Protein AF-A0A380JN74-F1 (afdb_monomer)

Secondary structure (DSSP, 8-state):
---------HHHHHHHHHHHHHHHT---GGG-SS--GGGGGGGTT-HHHHHHHTTS-GGG---HHHHHHHHHHHHHHHHHH-

Organism: NCBI:txid148942

Solvent-accessible surface area (backbone atoms only — not comparable to full-atom values): 5199 Å² total; per-residue (Å²): 132,89,86,83,87,79,89,70,58,66,70,58,48,52,49,50,53,52,52,45,35,37,74,73,65,67,48,66,70,85,82,54,94,64,95,62,58,72,78,48,62,92,38,44,87,33,67,72,48,39,66,54,54,76,72,55,67,64,85,75,48,79,54,65,67,48,36,53,47,53,51,53,36,50,54,51,27,45,78,76,76,109

Foldseek 3Di:
DDDDDDDDDQVVLLVVLVVQCCVFVVDDPVVDDDSQCVSCVSCLQTLSSLVSLVSDDLVVDPPPNNSVVSVVSNVSNVVRPD

Sequence (82 aa):
MSHITITLEEDILVNLIFAAAQSSCGFDRNI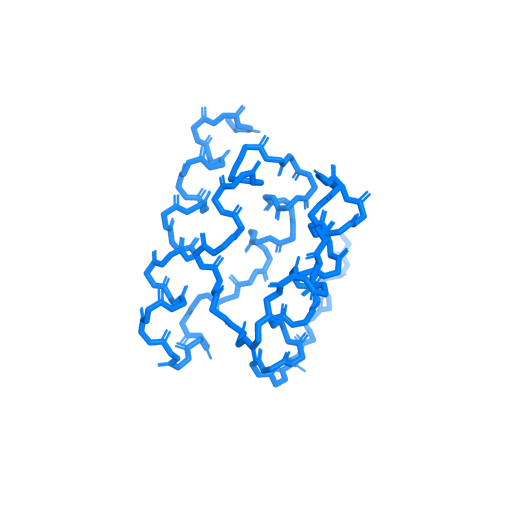IKENQMWHLDCCDYNQPIYEVLKQINIDDIQDSYNKDYLKEVIEKGKEFFQ

Structure (mmCIF, N/CA/C/O backbone):
data_AF-A0A380JN74-F1
#
_entry.id   AF-A0A380JN74-F1
#
loop_
_atom_site.group_PDB
_atom_site.id
_atom_site.type_symbol
_atom_site.label_atom_id
_atom_site.label_alt_id
_atom_site.label_comp_id
_atom_site.label_asym_id
_atom_site.label_entity_id
_atom_site.label_seq_id
_atom_site.pdbx_PDB_ins_code
_atom_site.Cartn_x
_atom_site.Cartn_y
_atom_site.Cartn_z
_atom_site.occupancy
_atom_site.B_iso_or_equiv
_atom_site.auth_seq_id
_atom_site.auth_comp_id
_atom_site.auth_asym_id
_atom_site.auth_atom_id
_atom_site.pdbx_PDB_model_num
ATOM 1 N N . MET A 1 1 ? -20.464 7.876 12.460 1.00 62.44 1 MET A N 1
ATOM 2 C CA . MET A 1 1 ? -20.857 7.311 11.147 1.00 62.44 1 MET A CA 1
ATOM 3 C C . MET A 1 1 ? -20.708 5.800 11.241 1.00 62.44 1 MET A C 1
ATOM 5 O O . MET A 1 1 ? -19.831 5.362 11.973 1.00 62.44 1 MET A O 1
ATOM 9 N N . SER A 1 2 ? -21.567 5.005 10.600 1.00 80.06 2 SER A N 1
ATOM 10 C CA . SER A 1 2 ? -21.379 3.548 10.558 1.00 80.06 2 SER A CA 1
ATOM 11 C C . SER A 1 2 ? -20.165 3.215 9.690 1.00 80.06 2 SER A C 1
ATOM 13 O O . SER A 1 2 ? -20.093 3.690 8.557 1.00 80.06 2 SER A O 1
ATOM 15 N N . HIS A 1 3 ? -19.234 2.414 10.201 1.00 77.81 3 HIS A N 1
ATOM 16 C CA . HIS A 1 3 ? -18.137 1.872 9.402 1.00 77.81 3 HIS A CA 1
ATOM 17 C C . HIS A 1 3 ? -18.616 0.615 8.675 1.00 77.81 3 HIS A C 1
ATOM 19 O O . HIS A 1 3 ? -19.219 -0.264 9.289 1.00 77.81 3 HIS A O 1
ATOM 25 N N . ILE A 1 4 ? -18.379 0.560 7.365 1.00 84.88 4 ILE A N 1
ATOM 26 C CA . ILE A 1 4 ? -18.600 -0.628 6.540 1.00 84.88 4 ILE A CA 1
ATOM 27 C C . ILE A 1 4 ? -17.224 -1.219 6.256 1.00 84.88 4 ILE A C 1
ATOM 29 O O . ILE A 1 4 ? -16.356 -0.521 5.736 1.00 84.88 4 ILE A O 1
ATOM 33 N N . THR A 1 5 ? -17.037 -2.490 6.594 1.00 85.88 5 THR A N 1
ATOM 34 C CA . THR A 1 5 ? -15.839 -3.248 6.227 1.00 85.88 5 THR A CA 1
ATOM 35 C C . THR A 1 5 ? -16.122 -4.013 4.944 1.00 85.88 5 THR A C 1
ATOM 37 O O . THR A 1 5 ? -17.125 -4.721 4.854 1.00 85.88 5 THR A O 1
ATOM 40 N N . ILE A 1 6 ? -15.244 -3.863 3.956 1.00 85.81 6 ILE A N 1
ATOM 41 C CA . ILE A 1 6 ? -15.286 -4.614 2.702 1.00 85.81 6 ILE A CA 1
ATOM 42 C C . ILE A 1 6 ? -14.061 -5.520 2.685 1.00 85.81 6 ILE A C 1
ATOM 44 O O . ILE A 1 6 ? -12.940 -5.041 2.839 1.00 85.81 6 ILE A O 1
ATOM 48 N N . THR A 1 7 ? -14.276 -6.817 2.500 1.00 88.31 7 THR A N 1
ATOM 49 C CA . THR A 1 7 ? -13.191 -7.774 2.280 1.00 88.31 7 THR A CA 1
ATOM 50 C C . THR A 1 7 ? -12.885 -7.826 0.789 1.00 88.31 7 THR A C 1
ATOM 52 O O . THR A 1 7 ? -13.793 -8.024 -0.019 1.00 88.31 7 THR A O 1
ATOM 55 N N . LEU A 1 8 ? -11.618 -7.634 0.433 1.00 88.06 8 LEU A N 1
ATOM 56 C CA . LEU A 1 8 ? -11.119 -7.744 -0.934 1.00 88.06 8 LEU A CA 1
ATOM 57 C C . LEU A 1 8 ? -10.136 -8.910 -1.011 1.00 88.06 8 LEU A C 1
ATOM 59 O O . LEU A 1 8 ? -9.417 -9.174 -0.049 1.00 88.06 8 LEU A O 1
ATOM 63 N N . GLU A 1 9 ? -10.099 -9.583 -2.158 1.00 89.88 9 GLU A N 1
ATOM 64 C CA . GLU A 1 9 ? -8.983 -10.470 -2.486 1.00 89.88 9 GLU A CA 1
ATOM 65 C C . GLU A 1 9 ? -7.687 -9.643 -2.575 1.00 89.88 9 GLU A C 1
ATOM 67 O O . GLU A 1 9 ? -7.718 -8.451 -2.904 1.00 89.88 9 GLU A O 1
ATOM 72 N N . GLU A 1 10 ? -6.548 -10.250 -2.230 1.00 86.81 10 GLU A N 1
ATOM 73 C CA . GLU A 1 10 ? -5.270 -9.534 -2.114 1.00 86.81 10 GLU A CA 1
ATOM 74 C C . GLU A 1 10 ? -4.861 -8.867 -3.435 1.00 86.81 10 GLU A C 1
ATOM 76 O O . GLU A 1 10 ? -4.406 -7.726 -3.440 1.00 86.81 10 GLU A O 1
ATOM 81 N N . ASP A 1 11 ? -5.094 -9.519 -4.572 1.00 87.56 11 ASP A N 1
ATOM 82 C CA . ASP A 1 11 ? -4.824 -8.958 -5.895 1.00 87.56 11 ASP A CA 1
ATOM 83 C C . ASP A 1 11 ? -5.686 -7.716 -6.188 1.00 87.56 11 ASP A C 1
ATOM 85 O O . ASP A 1 11 ? -5.183 -6.722 -6.721 1.00 87.56 11 ASP A O 1
ATOM 89 N N . ILE A 1 12 ? -6.962 -7.723 -5.791 1.00 90.06 12 ILE A N 1
ATOM 90 C CA . ILE A 1 12 ? -7.872 -6.577 -5.912 1.00 90.06 12 ILE A CA 1
ATOM 91 C C . ILE A 1 12 ? -7.415 -5.436 -4.999 1.00 90.06 12 ILE A C 1
ATOM 93 O O . ILE A 1 12 ? -7.413 -4.275 -5.416 1.00 90.06 12 ILE A O 1
ATOM 97 N N . LEU A 1 13 ? -6.993 -5.749 -3.774 1.00 89.62 13 LEU A N 1
ATOM 98 C CA . LEU A 1 13 ? -6.457 -4.767 -2.836 1.00 89.62 13 LEU A CA 1
ATOM 99 C C . LEU A 1 13 ? -5.176 -4.113 -3.372 1.00 89.62 13 LEU A C 1
ATOM 101 O O . LEU A 1 13 ? -5.058 -2.887 -3.388 1.00 89.62 13 LEU A O 1
ATOM 105 N N . VAL A 1 14 ? -4.243 -4.919 -3.878 1.00 87.88 14 VAL A N 1
ATOM 106 C CA . VAL A 1 14 ? -3.015 -4.438 -4.521 1.00 87.88 14 VAL A CA 1
ATOM 107 C C . VAL A 1 14 ? -3.354 -3.566 -5.733 1.00 87.88 14 VAL A C 1
ATOM 109 O O . VAL A 1 14 ? -2.777 -2.491 -5.912 1.00 87.88 14 VAL A O 1
ATOM 112 N N . ASN A 1 15 ? -4.349 -3.963 -6.533 1.00 88.50 15 ASN A N 1
ATOM 113 C CA . ASN A 1 15 ? -4.823 -3.165 -7.662 1.00 88.50 15 ASN A CA 1
ATOM 114 C C . ASN A 1 15 ? -5.375 -1.803 -7.242 1.00 88.50 15 ASN A C 1
ATOM 116 O O . ASN A 1 15 ? -5.109 -0.810 -7.921 1.00 88.50 15 ASN A O 1
ATOM 120 N N . LEU A 1 16 ? -6.120 -1.753 -6.139 1.00 90.00 16 LEU A N 1
ATOM 121 C CA . LEU A 1 16 ? -6.661 -0.517 -5.587 1.00 90.00 16 LEU A CA 1
ATOM 122 C C . LEU A 1 16 ? -5.544 0.439 -5.154 1.00 90.00 16 LEU A C 1
ATOM 124 O O . LEU A 1 16 ? -5.614 1.631 -5.445 1.00 90.00 16 LEU A O 1
ATOM 128 N N . ILE A 1 17 ? -4.496 -0.082 -4.515 1.00 89.75 17 ILE A N 1
ATOM 129 C CA . ILE A 1 17 ? -3.349 0.720 -4.068 1.00 89.75 17 ILE A CA 1
ATOM 130 C C . ILE A 1 17 ? -2.587 1.284 -5.271 1.00 89.75 17 ILE A C 1
ATOM 132 O O . ILE A 1 17 ? -2.296 2.480 -5.310 1.00 89.75 17 ILE A O 1
ATOM 136 N N . PHE A 1 18 ? -2.343 0.470 -6.302 1.00 89.69 18 PHE A N 1
ATOM 137 C CA . PHE A 1 18 ? -1.738 0.959 -7.542 1.00 89.69 18 PHE A CA 1
ATOM 138 C C . PHE A 1 18 ? -2.610 1.995 -8.262 1.00 89.69 18 PHE A C 1
ATOM 140 O O . PHE A 1 18 ? -2.083 2.970 -8.794 1.00 89.69 18 PHE A O 1
ATOM 147 N N . ALA A 1 19 ? -3.933 1.818 -8.276 1.00 89.38 19 ALA A N 1
ATOM 148 C CA . ALA A 1 19 ? -4.850 2.794 -8.862 1.00 89.38 19 ALA A CA 1
ATOM 149 C C . ALA A 1 19 ? -4.821 4.126 -8.097 1.00 89.38 19 ALA A C 1
ATOM 151 O O . ALA A 1 19 ? -4.794 5.193 -8.714 1.00 89.38 19 ALA A O 1
ATOM 152 N N . ALA A 1 20 ? -4.763 4.069 -6.762 1.00 90.25 20 ALA A N 1
ATOM 153 C CA . ALA A 1 20 ? -4.578 5.250 -5.932 1.00 90.25 20 ALA A CA 1
ATOM 154 C C . ALA A 1 20 ? -3.263 5.956 -6.296 1.00 90.25 20 ALA A C 1
ATOM 156 O O . ALA A 1 20 ? -3.295 7.146 -6.603 1.00 90.25 20 ALA A O 1
ATOM 157 N N . ALA A 1 21 ? -2.151 5.218 -6.392 1.00 90.69 21 ALA A N 1
ATOM 158 C CA . ALA A 1 21 ? -0.840 5.768 -6.744 1.00 90.69 21 ALA A CA 1
ATOM 159 C C . ALA A 1 21 ? -0.852 6.438 -8.123 1.00 90.69 21 ALA A C 1
ATOM 161 O O . ALA A 1 21 ? -0.436 7.587 -8.289 1.00 90.69 21 ALA A O 1
ATOM 162 N N . GLN A 1 22 ? -1.414 5.758 -9.117 1.00 90.25 22 GLN A N 1
ATOM 163 C CA . GLN A 1 22 ? -1.535 6.306 -10.461 1.00 90.25 22 GLN A CA 1
ATOM 164 C C . GLN A 1 22 ? -2.343 7.609 -10.480 1.00 90.25 22 GLN A C 1
ATOM 166 O O . GLN A 1 22 ? -1.998 8.540 -11.206 1.00 90.25 22 GLN A O 1
ATOM 171 N N . SER A 1 23 ? -3.384 7.704 -9.648 1.00 88.94 23 SER A N 1
ATOM 172 C CA . SER A 1 23 ? -4.212 8.907 -9.550 1.00 88.94 23 SER A CA 1
ATOM 173 C C . SER A 1 23 ? -3.564 10.058 -8.771 1.00 88.94 23 SER A C 1
ATOM 175 O O . SER A 1 23 ? -3.842 11.216 -9.077 1.00 88.94 23 SER A O 1
ATOM 177 N N . SER A 1 24 ? -2.721 9.769 -7.771 1.00 90.44 24 SER A N 1
ATOM 178 C CA . SER A 1 24 ? -2.303 10.759 -6.769 1.00 90.44 24 SER A CA 1
ATOM 179 C C . SER A 1 24 ? -0.820 11.129 -6.780 1.00 90.44 24 SER A C 1
ATOM 181 O O . SER A 1 24 ? -0.475 12.212 -6.305 1.00 90.44 24 SER A O 1
ATOM 183 N N . CYS A 1 25 ? 0.059 10.266 -7.293 1.00 88.19 25 CYS A N 1
ATOM 184 C CA . CYS A 1 25 ? 1.503 10.513 -7.405 1.00 88.19 25 CYS A CA 1
ATOM 185 C C . CYS A 1 25 ? 2.033 10.357 -8.841 1.00 88.19 25 CYS A C 1
ATOM 187 O O . CYS A 1 25 ? 3.226 10.529 -9.070 1.00 88.19 25 CYS A O 1
ATOM 189 N N . GLY A 1 26 ? 1.165 10.072 -9.822 1.00 82.38 26 GLY A N 1
ATOM 190 C CA . GLY A 1 26 ? 1.556 9.959 -11.233 1.00 82.38 26 GLY A CA 1
ATOM 191 C C . GLY A 1 26 ? 2.346 8.691 -11.560 1.00 82.38 26 GLY A C 1
ATOM 192 O O . GLY A 1 26 ? 3.004 8.625 -12.596 1.00 82.38 26 GLY A O 1
ATOM 193 N N . PHE A 1 27 ? 2.283 7.689 -10.683 1.00 87.19 27 PHE A N 1
ATOM 194 C CA . PHE A 1 27 ? 2.892 6.387 -10.900 1.00 87.19 27 PHE A CA 1
ATOM 195 C C . PHE A 1 27 ? 2.275 5.688 -12.119 1.00 87.19 27 PHE A C 1
ATOM 197 O O . PHE A 1 27 ? 1.072 5.424 -12.156 1.00 87.19 27 PHE A O 1
ATOM 204 N N . ASP A 1 28 ? 3.087 5.365 -13.124 1.00 85.44 28 ASP A N 1
ATOM 205 C CA . ASP A 1 28 ? 2.606 4.644 -14.301 1.00 85.44 28 ASP A CA 1
ATOM 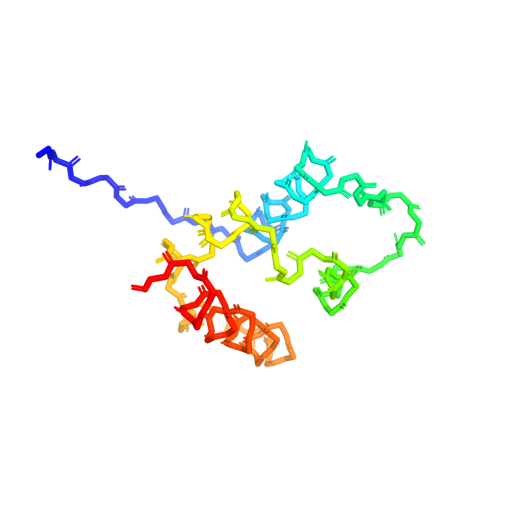206 C C . ASP A 1 28 ? 2.705 3.137 -14.081 1.00 85.44 28 ASP A C 1
ATOM 208 O O . ASP A 1 28 ? 3.753 2.532 -14.278 1.00 85.44 28 ASP A O 1
ATOM 212 N N . ARG A 1 29 ? 1.584 2.505 -13.730 1.00 80.50 29 ARG A N 1
ATOM 213 C CA . ARG A 1 29 ? 1.522 1.053 -13.542 1.00 80.50 29 ARG A CA 1
ATOM 214 C C . ARG A 1 29 ? 1.985 0.256 -14.770 1.00 80.50 29 ARG A C 1
ATOM 216 O O . ARG A 1 29 ? 2.480 -0.858 -14.613 1.00 80.50 29 ARG A O 1
ATOM 223 N N . ASN A 1 30 ? 1.849 0.797 -15.981 1.00 82.56 30 ASN A N 1
ATOM 224 C CA . ASN A 1 30 ? 2.182 0.070 -17.209 1.00 82.56 30 ASN A CA 1
ATOM 225 C C . ASN A 1 30 ? 3.689 -0.178 -17.375 1.00 82.56 30 ASN A C 1
ATOM 227 O O . ASN A 1 30 ? 4.082 -0.984 -18.219 1.00 82.56 30 ASN A O 1
ATOM 231 N N . ILE A 1 31 ? 4.538 0.489 -16.584 1.00 80.00 31 ILE A N 1
ATOM 232 C CA . ILE A 1 31 ? 5.992 0.291 -16.632 1.00 80.00 31 ILE A CA 1
ATOM 233 C C . ILE A 1 31 ? 6.438 -0.991 -15.910 1.00 80.00 31 ILE A C 1
ATOM 235 O O . ILE A 1 31 ? 7.591 -1.399 -16.055 1.00 80.00 31 ILE A O 1
ATOM 239 N N . ILE A 1 32 ? 5.545 -1.647 -15.161 1.00 77.06 32 ILE A N 1
ATOM 240 C CA . ILE A 1 32 ? 5.873 -2.794 -14.308 1.00 77.06 32 ILE A CA 1
ATOM 241 C C . ILE A 1 32 ? 5.170 -4.051 -14.815 1.00 77.06 32 ILE A C 1
ATOM 243 O O . ILE A 1 32 ? 4.039 -4.015 -15.294 1.00 77.06 32 ILE A O 1
ATOM 247 N N . LYS A 1 33 ? 5.865 -5.186 -14.709 1.00 71.44 33 LYS A N 1
ATOM 248 C CA . LYS A 1 33 ? 5.380 -6.499 -15.163 1.00 71.44 33 LYS A CA 1
ATOM 249 C C . LYS A 1 33 ? 4.757 -7.352 -14.057 1.00 71.44 33 LYS A C 1
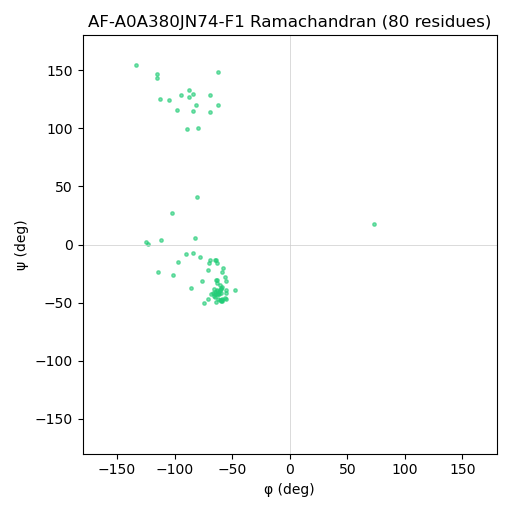ATOM 251 O O . LYS A 1 33 ? 4.094 -8.336 -14.361 1.00 71.44 33 LYS A O 1
ATOM 256 N N . GLU A 1 34 ? 4.980 -6.990 -12.799 1.00 75.31 34 GLU A N 1
ATOM 257 C CA . GLU A 1 34 ? 4.591 -7.752 -11.617 1.00 75.31 34 GLU A CA 1
ATOM 258 C C . GLU A 1 34 ? 3.922 -6.850 -10.570 1.00 75.31 34 GLU A C 1
ATOM 260 O O . GLU A 1 34 ? 4.184 -5.653 -10.495 1.00 75.31 34 GLU A O 1
ATOM 265 N N . ASN A 1 35 ? 3.072 -7.425 -9.720 1.00 72.75 35 ASN A N 1
ATOM 266 C CA . ASN A 1 35 ? 2.373 -6.705 -8.649 1.00 72.75 35 ASN A CA 1
ATOM 267 C C . ASN A 1 35 ? 3.264 -6.488 -7.412 1.00 72.75 35 ASN A C 1
ATOM 269 O O . ASN A 1 35 ? 2.816 -6.660 -6.281 1.00 72.75 35 ASN A O 1
ATOM 273 N N . GLN A 1 36 ? 4.537 -6.151 -7.620 1.00 80.38 36 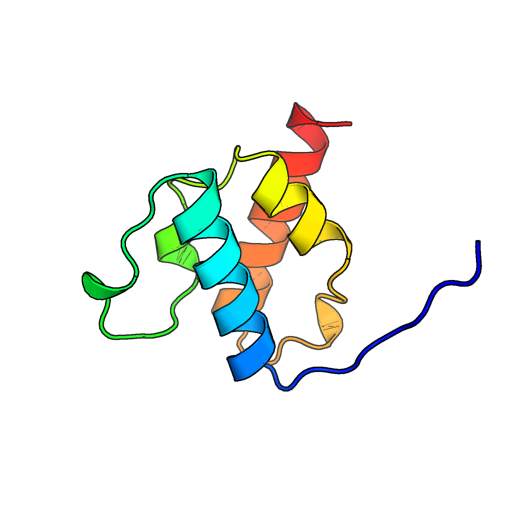GLN A N 1
ATOM 274 C CA . GLN A 1 36 ? 5.478 -5.953 -6.527 1.00 80.38 36 GLN A CA 1
ATOM 275 C C . GLN A 1 36 ? 5.344 -4.526 -5.984 1.00 80.38 36 GLN A C 1
ATOM 277 O O . GLN A 1 36 ? 5.604 -3.551 -6.691 1.00 80.38 36 GLN A O 1
ATOM 282 N N . MET A 1 37 ? 4.908 -4.395 -4.731 1.00 84.75 37 MET A N 1
ATOM 283 C CA . MET A 1 37 ? 4.499 -3.096 -4.189 1.00 84.75 37 MET A CA 1
ATOM 284 C C . MET A 1 37 ? 5.651 -2.123 -3.938 1.00 84.75 37 MET A C 1
ATOM 286 O O . MET A 1 37 ? 5.410 -0.925 -3.962 1.00 84.75 37 MET A O 1
ATOM 290 N N . TRP A 1 38 ? 6.894 -2.590 -3.785 1.00 81.31 38 TRP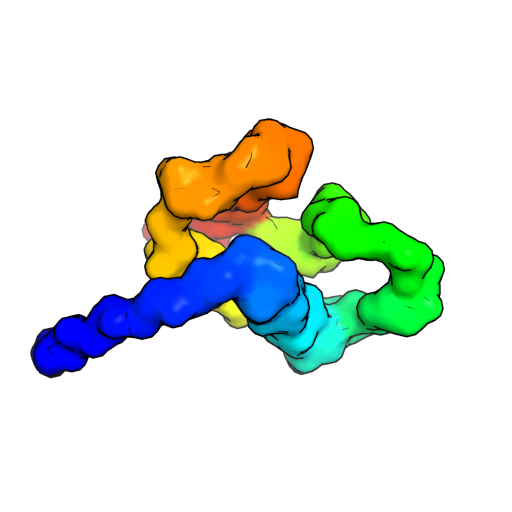 A N 1
ATOM 291 C CA . TRP A 1 38 ? 8.062 -1.719 -3.576 1.00 81.31 38 TRP A CA 1
ATOM 292 C C . TRP A 1 38 ? 8.296 -0.693 -4.686 1.00 81.31 38 TRP A C 1
ATOM 294 O O . TRP A 1 38 ? 8.958 0.312 -4.459 1.00 81.31 38 TRP A O 1
ATOM 304 N N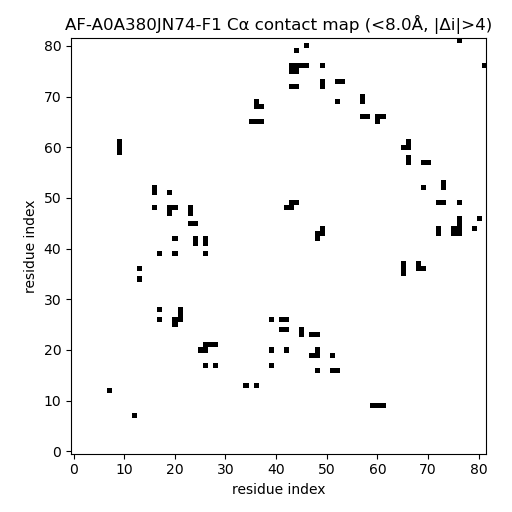 . HIS A 1 39 ? 7.741 -0.907 -5.878 1.00 84.50 39 HIS A N 1
ATOM 305 C CA . HIS A 1 39 ? 7.764 0.090 -6.945 1.00 84.50 39 HIS A CA 1
ATOM 306 C C . HIS A 1 39 ? 6.989 1.375 -6.611 1.00 84.50 39 HIS A C 1
ATOM 308 O O . HIS A 1 39 ? 7.102 2.369 -7.326 1.00 84.50 39 HIS A O 1
ATOM 314 N N . LEU A 1 40 ? 6.175 1.353 -5.557 1.00 85.62 40 LEU A N 1
ATOM 315 C CA . LEU A 1 40 ? 5.454 2.510 -5.045 1.00 85.62 40 LEU A CA 1
ATOM 316 C C . LEU A 1 40 ? 6.312 3.392 -4.126 1.00 85.62 40 LEU A C 1
ATOM 318 O O . LEU A 1 40 ? 5.782 4.363 -3.597 1.00 85.62 40 LEU A O 1
ATOM 322 N N . ASP A 1 41 ? 7.611 3.110 -3.971 1.00 84.44 41 ASP A N 1
ATOM 323 C CA . ASP 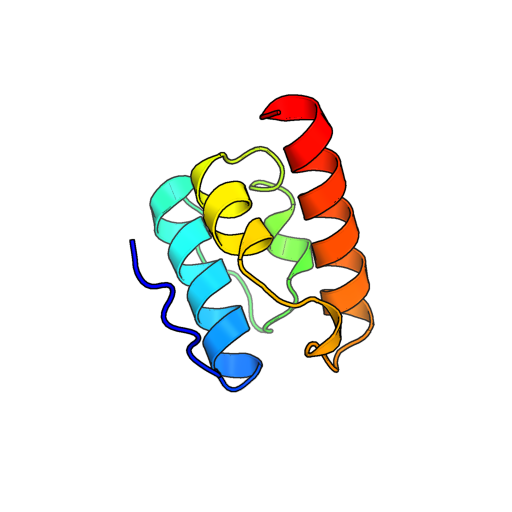A 1 41 ? 8.563 3.894 -3.168 1.00 84.44 41 ASP A CA 1
ATOM 324 C C . ASP A 1 41 ? 8.498 5.410 -3.439 1.00 84.44 41 ASP A C 1
ATOM 326 O O . ASP A 1 41 ? 8.532 6.238 -2.525 1.00 84.44 41 ASP A O 1
ATOM 330 N N . CYS A 1 42 ? 8.314 5.796 -4.702 1.00 82.38 42 CYS A N 1
ATOM 331 C CA . CYS A 1 42 ? 8.138 7.185 -5.130 1.00 82.38 42 CYS A CA 1
ATOM 332 C C . CYS A 1 42 ? 6.858 7.859 -4.595 1.00 82.38 42 CYS A C 1
ATOM 334 O O . CYS A 1 42 ? 6.725 9.083 -4.660 1.00 82.38 42 CYS A O 1
ATOM 336 N N . CYS A 1 43 ? 5.928 7.078 -4.052 1.00 86.50 43 CYS A N 1
ATOM 337 C CA . CYS A 1 43 ? 4.644 7.499 -3.509 1.00 86.50 43 CYS A CA 1
ATOM 338 C C . CYS A 1 43 ? 4.551 7.332 -1.985 1.00 86.50 43 CYS A C 1
ATOM 340 O O . CYS A 1 43 ? 3.500 7.642 -1.422 1.00 86.50 43 CYS A O 1
ATOM 342 N N . ASP A 1 44 ? 5.626 6.909 -1.309 1.00 82.62 44 ASP A N 1
ATOM 343 C CA . ASP A 1 44 ? 5.647 6.656 0.141 1.00 82.62 44 ASP A CA 1
ATOM 344 C C . ASP A 1 44 ? 5.194 7.870 0.976 1.00 82.62 44 ASP A C 1
ATOM 346 O O . ASP A 1 44 ? 4.580 7.725 2.030 1.00 82.62 44 ASP A O 1
ATOM 350 N N . TYR A 1 45 ? 5.452 9.084 0.481 1.00 79.44 45 TYR A N 1
ATOM 351 C CA . TYR A 1 45 ? 5.083 10.351 1.123 1.00 79.44 45 TYR A CA 1
ATOM 352 C C . TYR A 1 45 ? 3.849 10.999 0.483 1.00 79.44 45 TYR A C 1
ATOM 354 O O . TYR A 1 45 ? 3.708 12.222 0.468 1.00 79.44 45 TYR A O 1
ATOM 362 N N . ASN A 1 46 ? 2.960 10.208 -0.117 1.00 88.31 46 ASN A N 1
ATOM 363 C CA . ASN A 1 46 ? 1.741 10.713 -0.735 1.00 88.31 46 ASN A CA 1
ATOM 364 C C . ASN A 1 46 ? 0.552 10.563 0.226 1.00 88.31 46 ASN A C 1
ATOM 366 O O . ASN A 1 46 ? 0.142 9.452 0.557 1.00 88.31 46 ASN A O 1
ATOM 370 N N . GLN A 1 47 ? -0.037 11.685 0.648 1.00 87.75 47 GLN A N 1
ATOM 371 C CA . GLN A 1 47 ? -1.141 11.684 1.614 1.00 87.75 47 GLN A CA 1
ATOM 372 C C . GLN A 1 47 ? -2.348 10.828 1.161 1.00 87.75 47 GLN A C 1
ATOM 374 O O . GLN A 1 47 ? -2.822 10.028 1.965 1.00 87.75 47 GLN A O 1
ATOM 379 N N . PRO A 1 48 ? -2.838 10.909 -0.096 1.00 89.00 48 PRO A N 1
ATOM 380 C CA . PRO A 1 48 ? -3.880 9.999 -0.581 1.00 89.00 48 PRO A CA 1
ATOM 381 C C . PRO A 1 48 ? -3.540 8.511 -0.455 1.00 89.00 48 PRO A C 1
ATOM 383 O O . PRO A 1 48 ? -4.409 7.724 -0.087 1.00 89.00 48 PRO A O 1
ATOM 386 N N . ILE A 1 49 ? -2.289 8.122 -0.719 1.00 89.81 49 ILE A N 1
ATOM 387 C CA . ILE A 1 49 ? -1.846 6.736 -0.529 1.00 89.81 49 ILE A CA 1
ATOM 388 C C . ILE A 1 49 ? -1.909 6.358 0.942 1.00 89.81 49 ILE A C 1
ATOM 390 O O . ILE A 1 49 ? -2.536 5.359 1.283 1.00 89.81 49 ILE A O 1
ATOM 394 N N . TYR A 1 50 ? -1.350 7.184 1.823 1.00 90.25 50 TYR A N 1
ATOM 395 C CA . TYR A 1 50 ? -1.398 6.943 3.263 1.00 90.25 50 TYR A CA 1
ATOM 396 C C . TYR A 1 50 ? -2.836 6.769 3.790 1.00 90.25 50 TYR A C 1
ATOM 398 O O . TYR A 1 50 ? -3.121 5.856 4.567 1.00 90.25 50 TYR A O 1
ATOM 406 N N . GLU A 1 51 ? -3.771 7.595 3.314 1.00 89.81 51 GLU A N 1
ATOM 407 C CA . GLU A 1 51 ? -5.190 7.525 3.673 1.00 89.81 51 GLU A CA 1
ATOM 408 C C . GLU A 1 51 ? -5.873 6.223 3.230 1.00 89.81 51 GLU A C 1
ATOM 410 O O . GLU A 1 51 ? -6.797 5.762 3.907 1.00 89.81 51 GLU A O 1
ATOM 415 N N . VAL A 1 52 ? -5.431 5.619 2.124 1.00 90.00 52 VAL A N 1
ATOM 416 C CA . VAL A 1 52 ? -5.867 4.279 1.700 1.00 90.00 52 VAL A CA 1
ATOM 417 C C . VAL A 1 52 ? -5.213 3.218 2.580 1.00 90.00 52 VAL A C 1
ATOM 419 O O . VAL A 1 52 ? -5.906 2.375 3.145 1.00 90.00 52 VAL A O 1
ATOM 422 N N . LEU A 1 53 ? -3.891 3.286 2.744 1.00 89.88 53 LEU A N 1
ATOM 423 C CA . LEU A 1 53 ? -3.106 2.273 3.446 1.00 89.88 53 LEU A CA 1
ATOM 424 C C . LEU A 1 53 ? -3.519 2.103 4.911 1.00 89.88 53 LEU A C 1
ATOM 426 O O . LEU A 1 53 ? -3.633 0.976 5.386 1.00 89.88 53 LEU A O 1
ATOM 430 N N . LYS A 1 54 ? -3.839 3.192 5.619 1.00 89.50 54 LYS A N 1
ATOM 431 C CA . LYS A 1 54 ? -4.288 3.131 7.023 1.00 89.50 54 LYS A CA 1
ATOM 432 C C . LYS A 1 54 ? -5.611 2.378 7.235 1.00 89.50 54 LYS A C 1
ATOM 434 O O . LYS A 1 54 ? -5.961 2.083 8.374 1.00 89.50 54 LYS A O 1
ATOM 439 N N . GLN A 1 55 ? -6.381 2.135 6.171 1.00 89.38 55 GLN A N 1
ATOM 440 C CA . GLN A 1 55 ? -7.656 1.409 6.231 1.00 89.38 55 GLN A CA 1
ATOM 441 C C . GLN A 1 55 ? -7.477 -0.101 6.032 1.00 89.38 55 GLN A C 1
ATOM 443 O O . GLN A 1 55 ? -8.432 -0.858 6.202 1.00 89.38 55 GLN A O 1
ATOM 448 N N . ILE A 1 56 ? -6.271 -0.539 5.668 1.00 89.25 56 ILE A N 1
ATOM 449 C CA . ILE A 1 56 ? -5.958 -1.931 5.364 1.00 89.25 56 ILE A CA 1
ATOM 450 C C . ILE A 1 56 ? -5.573 -2.662 6.646 1.00 89.25 56 ILE A C 1
ATOM 452 O O . ILE A 1 56 ? -4.719 -2.209 7.410 1.00 89.25 56 ILE A O 1
ATOM 456 N N . ASN A 1 57 ? -6.153 -3.842 6.852 1.00 89.31 57 ASN A N 1
ATOM 457 C CA . ASN A 1 57 ? -5.649 -4.781 7.841 1.00 89.31 57 ASN A CA 1
ATOM 458 C C . ASN A 1 57 ? -4.442 -5.535 7.261 1.00 89.31 57 ASN A C 1
ATOM 460 O O . ASN A 1 57 ? -4.594 -6.473 6.484 1.00 89.31 57 ASN A O 1
ATOM 464 N N . ILE A 1 58 ? -3.234 -5.111 7.633 1.00 88.62 58 ILE A N 1
ATOM 465 C CA . ILE A 1 58 ? -1.971 -5.667 7.115 1.00 88.62 58 ILE A CA 1
ATOM 466 C C . ILE A 1 58 ? -1.841 -7.175 7.397 1.00 88.62 58 ILE A C 1
ATOM 468 O O . ILE A 1 58 ? -1.116 -7.879 6.694 1.00 88.62 58 ILE A O 1
ATOM 472 N N . ASP A 1 59 ? -2.528 -7.695 8.416 1.00 87.81 59 ASP A N 1
ATOM 473 C CA . ASP A 1 59 ? -2.485 -9.121 8.732 1.00 87.81 59 ASP A CA 1
ATOM 474 C C . ASP A 1 59 ? -3.186 -10.015 7.710 1.00 87.81 59 ASP A C 1
ATOM 476 O O . ASP A 1 59 ? -2.874 -11.205 7.660 1.00 87.81 59 ASP A O 1
ATOM 480 N N . ASP A 1 60 ? -4.021 -9.434 6.848 1.00 85.44 60 ASP A N 1
ATOM 481 C CA . ASP A 1 60 ? -4.702 -10.146 5.766 1.00 85.44 60 ASP A CA 1
ATOM 482 C C . ASP A 1 60 ? -3.830 -10.285 4.498 1.0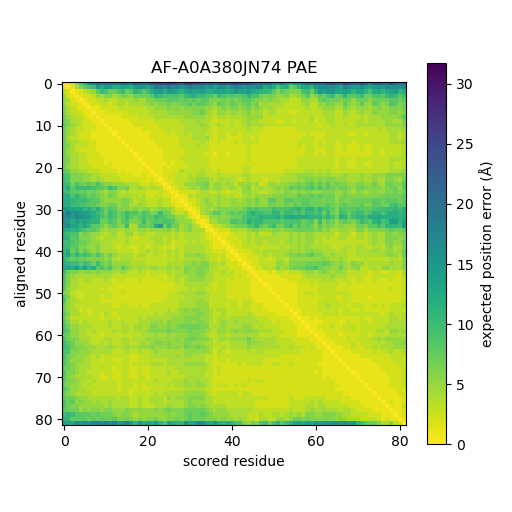0 85.44 60 ASP A C 1
ATOM 484 O O . ASP A 1 60 ? -4.212 -10.996 3.572 1.00 85.44 60 ASP A O 1
ATOM 488 N N . ILE A 1 61 ? -2.651 -9.647 4.456 1.00 87.38 61 ILE A N 1
ATOM 489 C CA . ILE A 1 61 ? -1.688 -9.749 3.346 1.00 87.38 61 ILE A CA 1
ATOM 490 C C . ILE A 1 61 ? -0.854 -11.028 3.496 1.00 87.38 61 ILE A C 1
ATOM 492 O O . ILE A 1 61 ? -0.149 -11.196 4.500 1.00 87.38 61 ILE A O 1
ATOM 496 N N . GLN A 1 62 ? -0.914 -11.921 2.504 1.00 88.81 62 GLN A N 1
ATOM 497 C CA . GLN A 1 62 ? -0.191 -13.195 2.514 1.00 88.81 62 GLN A CA 1
ATOM 498 C C . GLN A 1 62 ? 1.239 -13.061 1.995 1.00 88.81 62 GLN A C 1
ATOM 500 O O . GLN A 1 62 ? 2.140 -13.715 2.529 1.00 88.81 62 GLN A O 1
ATOM 505 N N . ASP A 1 63 ? 1.466 -12.229 0.976 1.00 87.44 63 ASP A N 1
ATOM 506 C CA . ASP A 1 63 ? 2.809 -12.012 0.448 1.00 87.44 63 ASP A CA 1
ATOM 507 C C . ASP A 1 63 ? 3.666 -11.247 1.470 1.00 87.44 63 ASP A C 1
ATOM 509 O O . ASP A 1 63 ? 3.405 -10.088 1.805 1.00 87.44 63 ASP A O 1
ATOM 513 N N . SER A 1 64 ? 4.705 -11.904 1.993 1.00 88.44 64 SER A N 1
ATOM 514 C CA . SER A 1 64 ? 5.545 -11.339 3.053 1.00 88.44 64 SER A CA 1
ATOM 515 C C . SER A 1 64 ? 6.281 -10.076 2.615 1.00 88.44 64 SER A C 1
ATOM 517 O O . SER A 1 64 ? 6.492 -9.183 3.430 1.00 88.44 64 SER A O 1
ATOM 519 N N . TYR A 1 65 ? 6.657 -9.989 1.338 1.00 87.31 65 TYR A N 1
ATOM 520 C CA . TYR A 1 65 ? 7.386 -8.843 0.815 1.00 87.31 65 TYR A CA 1
ATOM 521 C C . TYR A 1 65 ? 6.468 -7.615 0.735 1.00 87.31 65 TYR A C 1
ATOM 523 O O . TYR A 1 65 ? 6.817 -6.537 1.219 1.00 87.31 65 TYR A O 1
ATOM 531 N N . ASN A 1 66 ? 5.259 -7.791 0.199 1.00 87.44 66 ASN A N 1
ATOM 532 C CA . ASN A 1 66 ? 4.232 -6.751 0.183 1.00 87.44 66 ASN A CA 1
ATOM 533 C C . ASN A 1 66 ? 3.840 -6.339 1.606 1.00 87.44 66 ASN A C 1
ATOM 535 O O . ASN A 1 66 ? 3.728 -5.148 1.894 1.00 87.44 66 ASN A O 1
ATOM 539 N N . LYS A 1 67 ? 3.685 -7.308 2.516 1.00 91.00 67 LYS A N 1
ATOM 540 C CA . LYS A 1 67 ? 3.360 -7.049 3.923 1.00 91.00 67 LYS A CA 1
ATOM 541 C C . LYS A 1 67 ? 4.409 -6.163 4.597 1.00 91.00 67 LYS A C 1
ATOM 543 O O . LYS A 1 67 ? 4.040 -5.214 5.288 1.00 91.00 67 LYS A O 1
ATOM 548 N N . ASP A 1 68 ? 5.692 -6.461 4.412 1.00 90.94 68 ASP A N 1
ATOM 549 C CA . ASP A 1 68 ? 6.779 -5.693 5.023 1.00 90.94 68 ASP A CA 1
ATOM 550 C C . ASP A 1 68 ? 6.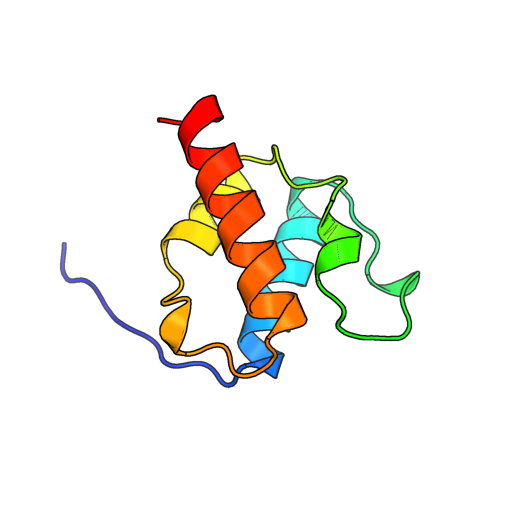892 -4.285 4.427 1.00 90.94 68 ASP A C 1
ATOM 552 O O . ASP A 1 68 ? 6.986 -3.315 5.182 1.00 90.94 68 ASP A O 1
ATOM 556 N N . TYR A 1 69 ? 6.768 -4.152 3.103 1.00 89.75 69 TYR A N 1
ATOM 557 C CA . TYR A 1 69 ? 6.736 -2.844 2.446 1.00 89.75 69 TYR A CA 1
ATOM 558 C C . TYR A 1 69 ? 5.567 -1.977 2.943 1.00 89.75 69 TYR A C 1
ATOM 560 O O . TYR A 1 69 ? 5.767 -0.838 3.358 1.00 89.75 69 TYR A O 1
ATOM 568 N N . LEU A 1 70 ? 4.344 -2.517 2.988 1.00 90.06 70 LEU A N 1
ATOM 569 C CA . LEU A 1 70 ? 3.167 -1.770 3.446 1.00 90.06 70 LEU A CA 1
ATOM 570 C C . LEU A 1 70 ? 3.310 -1.280 4.893 1.00 90.06 70 LEU A C 1
ATOM 572 O O . LEU A 1 70 ? 2.891 -0.163 5.199 1.00 90.06 70 LEU A O 1
ATOM 576 N N . LYS A 1 71 ? 3.921 -2.080 5.780 1.00 91.62 71 LYS A N 1
ATOM 577 C CA . LYS A 1 71 ? 4.237 -1.641 7.150 1.00 91.62 71 LYS A CA 1
ATOM 578 C C . LYS A 1 71 ? 5.169 -0.438 7.146 1.00 91.62 71 LYS A C 1
ATOM 580 O O . LYS A 1 71 ? 4.891 0.529 7.848 1.00 91.62 71 LYS A O 1
ATOM 585 N N . GLU A 1 72 ? 6.246 -0.492 6.366 1.00 90.56 72 GLU A N 1
ATOM 586 C CA . GLU A 1 72 ? 7.214 0.602 6.270 1.00 90.56 72 GLU A CA 1
ATOM 587 C C . GLU A 1 72 ? 6.542 1.901 5.808 1.00 90.56 72 GLU A C 1
ATOM 589 O O . GLU A 1 72 ? 6.704 2.940 6.447 1.00 90.56 72 GLU A O 1
ATOM 594 N N . VAL A 1 73 ? 5.732 1.842 4.747 1.00 88.38 73 VAL A N 1
ATOM 595 C CA . VAL A 1 73 ? 5.042 3.026 4.210 1.00 88.38 73 VAL A CA 1
ATOM 596 C C . VAL A 1 73 ? 4.018 3.588 5.192 1.00 88.38 73 VAL A C 1
ATOM 598 O O . VAL A 1 73 ? 3.894 4.804 5.325 1.00 88.38 73 VAL A O 1
ATOM 601 N N . ILE A 1 74 ? 3.292 2.730 5.912 1.00 90.44 74 ILE A N 1
ATOM 602 C CA . ILE A 1 74 ? 2.335 3.178 6.929 1.00 90.44 74 ILE A CA 1
ATOM 603 C C . ILE A 1 74 ? 3.054 3.874 8.088 1.00 90.44 74 ILE A C 1
ATOM 605 O O . ILE A 1 74 ? 2.585 4.921 8.533 1.00 90.44 74 ILE A O 1
ATOM 609 N N . GLU A 1 75 ? 4.187 3.346 8.559 1.00 90.19 75 GLU A N 1
ATOM 610 C CA . GLU A 1 75 ? 4.980 4.004 9.606 1.00 90.19 75 GLU A CA 1
ATOM 611 C C . GLU A 1 75 ? 5.558 5.342 9.126 1.00 90.19 75 GLU A C 1
ATOM 613 O O . GLU A 1 75 ? 5.384 6.348 9.813 1.00 90.19 75 GLU A O 1
ATOM 618 N N . LYS A 1 76 ? 6.126 5.405 7.912 1.00 88.00 76 LYS A N 1
ATOM 619 C CA . LYS A 1 76 ? 6.544 6.681 7.301 1.00 88.00 76 LYS A CA 1
ATOM 620 C C . LYS A 1 76 ? 5.377 7.664 7.230 1.00 88.00 76 LYS A C 1
ATOM 622 O O . LYS A 1 76 ? 5.503 8.813 7.630 1.00 88.00 76 LYS A O 1
ATOM 627 N N . GLY A 1 77 ? 4.210 7.232 6.763 1.00 86.81 77 GLY A N 1
ATOM 628 C CA . GLY A 1 77 ? 3.041 8.100 6.659 1.00 86.81 77 GLY A CA 1
ATOM 629 C C . GLY A 1 77 ? 2.582 8.669 8.006 1.00 86.81 77 GLY A C 1
ATOM 630 O O . GLY A 1 77 ? 2.188 9.835 8.065 1.00 86.81 77 GLY A O 1
ATOM 631 N N . LYS A 1 78 ? 2.700 7.904 9.101 1.00 88.19 78 LYS A N 1
ATOM 632 C CA . LYS A 1 78 ? 2.433 8.408 10.460 1.00 88.19 78 LYS A CA 1
ATOM 633 C C . LYS A 1 78 ? 3.384 9.535 10.847 1.00 88.19 78 LYS A C 1
ATOM 635 O O . LYS A 1 78 ? 2.919 10.527 11.385 1.00 88.19 78 LYS A O 1
ATOM 640 N N . GLU A 1 79 ? 4.677 9.414 10.544 1.00 88.75 79 GLU A N 1
ATOM 641 C CA . GLU A 1 79 ? 5.670 10.455 10.861 1.00 88.75 79 GLU A CA 1
ATOM 642 C C . GLU A 1 79 ? 5.405 11.784 10.133 1.00 88.75 79 GLU A C 1
ATOM 644 O O . GLU A 1 79 ? 5.753 12.848 10.645 1.00 88.75 79 GLU A O 1
ATOM 649 N N . PHE A 1 80 ? 4.810 11.737 8.937 1.00 85.44 80 PHE A N 1
ATOM 650 C CA . PHE A 1 80 ? 4.634 12.915 8.080 1.00 85.44 80 PHE A CA 1
ATOM 651 C C . PHE A 1 80 ? 3.222 13.518 8.113 1.00 85.44 80 PHE A C 1
ATOM 653 O O . PHE A 1 80 ? 3.073 14.709 7.829 1.00 85.44 80 PHE A O 1
ATOM 660 N N . PHE A 1 81 ? 2.186 12.730 8.424 1.00 86.00 81 PHE A N 1
ATOM 661 C CA . PHE A 1 81 ? 0.780 13.141 8.284 1.00 86.00 81 PHE A CA 1
ATOM 662 C C . PHE A 1 81 ? -0.053 13.067 9.573 1.00 86.00 81 PHE A C 1
ATOM 664 O O . PHE A 1 81 ? -1.247 13.385 9.520 1.00 86.00 81 PHE A O 1
ATOM 671 N N . GLN A 1 82 ? 0.526 12.662 10.709 1.00 73.06 82 GLN A N 1
ATOM 672 C CA . GLN A 1 82 ? -0.135 12.605 12.025 1.00 73.06 82 GLN A CA 1
ATOM 673 C C . GLN A 1 82 ? 0.699 13.279 13.112 1.00 73.06 82 GLN A C 1
ATOM 675 O O . GLN A 1 82 ? 0.062 13.828 14.040 1.00 73.06 82 GLN A O 1
#

Radius of gyration: 12.34 Å; Cα contacts (8 Å, |Δi|>4): 66; chains: 1; bounding box: 30×26×29 Å

Mean predicted aligned error: 4.4 Å

Nearest PDB structures (foldseek):
  7rx9-assembly1_A  TM=2.782E-01  e=8.566E+00  Homo sapiens

pLDDT: mean 86.19, std 5.18, range [62.44, 91.62]